Protein AF-A0A4U6LQY8-F1 (afdb_monomer_lite)

Structure (mmCIF, N/CA/C/O backbone):
data_AF-A0A4U6LQY8-F1
#
_entry.id   AF-A0A4U6LQY8-F1
#
loop_
_atom_site.group_PDB
_atom_site.id
_atom_site.type_symbol
_atom_site.label_atom_id
_atom_site.label_alt_id
_atom_site.label_comp_id
_atom_site.label_asym_id
_atom_site.label_entity_id
_atom_site.label_seq_id
_atom_site.pdbx_PDB_ins_code
_atom_site.Cartn_x
_atom_site.Cartn_y
_atom_site.Cartn_z
_atom_site.occupancy
_atom_site.B_iso_or_equiv
_atom_site.auth_seq_id
_atom_site.auth_comp_id
_atom_site.auth_asym_id
_atom_site.auth_atom_id
_atom_site.pdbx_PDB_model_num
ATOM 1 N N . GLN A 1 1 ? -9.308 13.801 17.742 1.00 66.94 1 GLN A N 1
ATOM 2 C CA . GLN A 1 1 ? -10.168 13.404 16.606 1.00 66.94 1 GLN A CA 1
ATOM 3 C C . GLN A 1 1 ? -11.461 12.808 17.149 1.00 66.94 1 GLN A C 1
ATOM 5 O O . GLN A 1 1 ? -11.451 12.361 18.291 1.00 66.94 1 GLN A O 1
ATOM 10 N N . LYS A 1 2 ? -12.564 12.850 16.390 1.00 90.94 2 LYS A N 1
ATOM 11 C CA . LYS A 1 2 ? -13.844 12.241 16.782 1.00 90.94 2 LYS A CA 1
ATOM 12 C C . LYS A 1 2 ? -14.025 10.939 15.984 1.00 90.94 2 LYS A C 1
ATOM 14 O O . LYS A 1 2 ? -13.948 11.027 14.762 1.00 90.94 2 LYS A O 1
ATOM 19 N N . PRO A 1 3 ? -14.243 9.783 16.634 1.00 93.69 3 PRO A N 1
ATOM 20 C CA . PRO A 1 3 ? -14.521 8.532 15.933 1.00 93.69 3 PRO A CA 1
ATOM 21 C C . PRO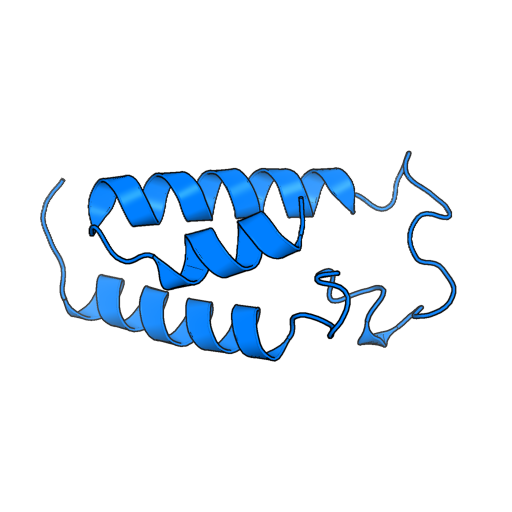 A 1 3 ? -15.787 8.623 15.073 1.00 93.69 3 PRO A C 1
ATOM 23 O O . PRO A 1 3 ? -16.780 9.224 15.496 1.00 93.69 3 PRO A O 1
ATOM 26 N N . ASP A 1 4 ? -15.741 8.004 13.897 1.00 98.00 4 ASP A N 1
ATOM 27 C CA . ASP A 1 4 ? -16.855 7.862 12.961 1.00 98.00 4 ASP A CA 1
ATOM 28 C C . ASP A 1 4 ? -16.817 6.444 12.378 1.00 98.00 4 ASP A C 1
ATOM 30 O O . ASP A 1 4 ? -15.886 6.082 11.659 1.00 98.00 4 ASP A O 1
ATOM 34 N N . ALA A 1 5 ? -17.818 5.638 12.734 1.00 97.44 5 ALA A N 1
ATOM 35 C CA . ALA A 1 5 ? -17.856 4.222 12.393 1.00 97.44 5 ALA A CA 1
ATOM 36 C C . ALA A 1 5 ? -18.021 3.971 10.886 1.00 97.44 5 ALA A C 1
ATOM 38 O O . ALA A 1 5 ? -17.465 3.004 10.372 1.00 97.44 5 ALA A O 1
ATOM 39 N N . GLU A 1 6 ? -18.738 4.837 10.164 1.00 98.25 6 GLU A N 1
ATOM 40 C CA . GLU A 1 6 ? -18.929 4.672 8.717 1.00 98.25 6 GLU A CA 1
ATOM 41 C C . GLU A 1 6 ? -17.659 5.052 7.952 1.00 98.25 6 GLU A C 1
ATOM 43 O O . GLU A 1 6 ? -17.285 4.389 6.980 1.00 98.25 6 GLU A O 1
ATOM 48 N N . LEU A 1 7 ? -16.945 6.079 8.424 1.00 98.25 7 LEU A N 1
ATOM 49 C CA . LEU A 1 7 ? -15.650 6.449 7.858 1.00 98.25 7 LEU A CA 1
ATOM 50 C C . LEU A 1 7 ? -14.602 5.358 8.103 1.00 98.25 7 LEU A C 1
ATOM 52 O O . LEU A 1 7 ? -13.861 5.001 7.189 1.00 98.25 7 LEU A O 1
ATOM 56 N N . GLU A 1 8 ? -14.556 4.807 9.317 1.00 98.25 8 GLU A N 1
ATOM 57 C CA . GLU A 1 8 ? -13.636 3.721 9.656 1.00 98.25 8 GLU A CA 1
ATOM 58 C C . GLU A 1 8 ? -13.937 2.454 8.848 1.00 98.25 8 GLU A C 1
ATOM 60 O O . GLU A 1 8 ? -13.015 1.851 8.308 1.00 98.25 8 GLU A O 1
ATOM 65 N N . LYS A 1 9 ? -15.217 2.107 8.667 1.00 98.38 9 LYS A N 1
ATOM 66 C CA . LYS A 1 9 ? -15.629 0.992 7.808 1.00 98.38 9 LYS A CA 1
ATOM 67 C C . LYS A 1 9 ? -15.212 1.205 6.351 1.00 98.38 9 LYS A C 1
ATOM 69 O O . LYS A 1 9 ? -14.696 0.292 5.720 1.00 98.38 9 LYS A O 1
ATOM 74 N N . THR A 1 10 ? -15.389 2.418 5.827 1.00 98.62 10 THR A N 1
ATOM 75 C CA . THR A 1 10 ? -14.936 2.755 4.468 1.00 98.62 10 THR A CA 1
ATOM 76 C C . THR A 1 10 ? -13.424 2.564 4.332 1.00 98.62 10 THR A C 1
ATOM 78 O O . THR A 1 10 ? -12.955 2.033 3.327 1.00 98.62 10 THR A O 1
ATOM 81 N N . ALA A 1 11 ? -12.654 2.973 5.345 1.00 98.56 11 ALA A N 1
ATOM 82 C CA . ALA A 1 11 ? -11.215 2.752 5.367 1.00 98.56 11 ALA A CA 1
ATOM 83 C C . ALA A 1 11 ? -10.870 1.256 5.420 1.00 98.56 11 ALA A C 1
ATOM 85 O O . ALA A 1 11 ? -10.037 0.820 4.633 1.00 98.56 11 ALA A O 1
ATOM 86 N N . ASP A 1 12 ? -11.526 0.469 6.277 1.00 98.62 12 ASP A N 1
ATOM 87 C CA . ASP A 1 12 ? -11.316 -0.983 6.365 1.00 98.62 12 ASP A CA 1
ATOM 88 C C . ASP A 1 12 ? -11.573 -1.681 5.016 1.00 98.62 12 ASP A C 1
ATOM 90 O O . ASP A 1 12 ? -10.739 -2.465 4.559 1.00 98.62 12 ASP A O 1
ATOM 94 N N . ASP A 1 13 ? -12.681 -1.352 4.343 1.00 98.75 13 ASP A N 1
ATOM 95 C CA . ASP A 1 13 ? -13.047 -1.934 3.046 1.00 98.75 13 ASP A CA 1
ATOM 96 C C . ASP A 1 13 ? -11.991 -1.608 1.967 1.00 98.75 13 ASP A C 1
ATOM 98 O O . ASP A 1 13 ? -11.592 -2.471 1.179 1.00 98.75 13 ASP A O 1
ATOM 102 N N . VAL A 1 14 ? -11.481 -0.370 1.950 1.00 98.75 14 VAL A N 1
ATOM 103 C CA . VAL A 1 14 ? -10.396 0.041 1.042 1.00 98.75 14 VAL A CA 1
ATOM 104 C C . VAL A 1 14 ? -9.080 -0.648 1.400 1.00 98.75 14 VAL A C 1
ATOM 106 O O . VAL A 1 14 ? -8.341 -1.049 0.503 1.00 98.75 14 VAL A O 1
ATOM 109 N N . ILE A 1 15 ? -8.775 -0.816 2.686 1.00 98.81 15 ILE A N 1
ATOM 110 C CA . ILE A 1 15 ? -7.561 -1.498 3.145 1.00 98.81 15 ILE A CA 1
ATOM 111 C C . ILE A 1 15 ? -7.552 -2.955 2.681 1.00 98.81 15 ILE A C 1
ATOM 113 O O . ILE A 1 15 ? -6.513 -3.425 2.218 1.00 98.81 15 ILE A O 1
ATOM 117 N N . GLU A 1 16 ? -8.684 -3.659 2.737 1.00 98.75 16 GLU A N 1
ATOM 118 C CA . GLU A 1 16 ? -8.762 -5.023 2.203 1.00 98.75 16 GLU A CA 1
ATOM 119 C C . GLU A 1 16 ? -8.608 -5.061 0.680 1.00 98.75 16 GLU A C 1
ATOM 121 O O . GLU A 1 16 ? -7.922 -5.944 0.162 1.00 98.75 16 GLU A O 1
ATOM 126 N N . LEU A 1 17 ? -9.148 -4.078 -0.048 1.00 98.69 17 LEU A N 1
ATOM 127 C CA . LEU A 1 17 ? -8.916 -3.960 -1.490 1.00 98.69 17 LEU A CA 1
ATOM 128 C C . LEU A 1 17 ? -7.428 -3.741 -1.814 1.00 98.69 17 LEU A C 1
ATOM 130 O O . LEU A 1 17 ? -6.892 -4.381 -2.718 1.00 98.69 17 LEU A O 1
ATOM 134 N N . VAL A 1 18 ? -6.749 -2.867 -1.066 1.00 98.56 18 VAL A N 1
ATOM 135 C CA . VAL A 1 18 ? -5.303 -2.628 -1.202 1.00 98.56 18 VAL A CA 1
ATOM 136 C C . VAL A 1 18 ? -4.522 -3.904 -0.886 1.00 98.56 18 VAL A C 1
ATOM 138 O O . VAL A 1 18 ? -3.636 -4.282 -1.648 1.00 98.56 18 VAL A O 1
ATOM 141 N N . ALA A 1 19 ? -4.872 -4.608 0.192 1.00 98.62 19 ALA A N 1
ATOM 142 C CA . ALA A 1 19 ? -4.213 -5.851 0.574 1.00 98.62 19 ALA A CA 1
ATOM 143 C C . ALA A 1 19 ? -4.388 -6.954 -0.482 1.00 98.62 19 ALA A C 1
ATOM 145 O O . ALA A 1 19 ? -3.439 -7.682 -0.763 1.00 98.62 19 ALA A O 1
ATOM 146 N N . ALA A 1 20 ? -5.571 -7.058 -1.093 1.00 98.50 20 ALA A N 1
ATOM 147 C CA . ALA A 1 20 ? -5.845 -8.005 -2.172 1.00 98.50 20 ALA A CA 1
ATOM 148 C C . ALA A 1 20 ? -5.096 -7.671 -3.475 1.00 98.50 20 ALA A C 1
ATOM 150 O O . ALA A 1 20 ? -4.833 -8.566 -4.274 1.00 98.50 20 ALA A O 1
ATOM 151 N N . ALA A 1 21 ? -4.743 -6.401 -3.692 1.00 98.31 21 ALA A N 1
ATOM 152 C CA . ALA A 1 21 ? -3.945 -5.962 -4.836 1.00 98.31 21 ALA A CA 1
ATOM 153 C C . ALA A 1 21 ? -2.428 -6.145 -4.633 1.00 98.31 21 ALA A C 1
ATOM 155 O O . ALA A 1 21 ? -1.668 -5.999 -5.592 1.00 98.31 21 ALA A O 1
ATOM 156 N N . GLN A 1 22 ? -1.970 -6.436 -3.408 1.00 98.69 22 GLN A N 1
ATOM 157 C CA . GLN A 1 22 ? -0.553 -6.641 -3.113 1.00 98.69 22 GLN A CA 1
ATOM 158 C C . GLN A 1 22 ? -0.047 -7.940 -3.748 1.00 98.69 22 GLN A C 1
ATOM 160 O O . GLN A 1 22 ? -0.631 -9.007 -3.564 1.00 98.69 22 GLN A O 1
ATOM 165 N N . CYS A 1 23 ? 1.078 -7.860 -4.456 1.00 98.19 23 CYS A N 1
ATOM 166 C CA . CYS A 1 23 ? 1.742 -9.030 -5.019 1.00 98.19 23 CYS A CA 1
ATOM 167 C C . CYS A 1 23 ? 2.291 -9.956 -3.913 1.00 98.19 23 CYS A C 1
ATOM 169 O O . CYS A 1 23 ? 2.474 -9.559 -2.757 1.00 98.19 23 CYS A O 1
ATOM 171 N N . GLU A 1 24 ? 2.575 -11.216 -4.256 1.00 97.75 24 GLU A N 1
ATOM 172 C CA . GLU A 1 24 ? 3.093 -12.209 -3.297 1.00 97.75 24 GLU A CA 1
ATOM 173 C C . GLU A 1 24 ? 4.431 -11.788 -2.667 1.00 97.75 24 GLU A C 1
ATOM 175 O O . GLU A 1 24 ? 4.656 -12.012 -1.476 1.00 97.75 24 GLU A O 1
ATOM 180 N N . ASP A 1 25 ? 5.273 -11.104 -3.441 1.00 97.81 25 ASP A N 1
ATOM 181 C CA . ASP A 1 25 ? 6.561 -10.538 -3.027 1.00 97.81 25 ASP A CA 1
ATOM 182 C C . ASP A 1 25 ? 6.437 -9.256 -2.184 1.00 97.81 25 ASP A C 1
ATOM 184 O O . ASP A 1 25 ? 7.445 -8.735 -1.721 1.00 97.81 25 ASP A O 1
ATOM 188 N N . GLY A 1 26 ? 5.216 -8.757 -1.963 1.00 98.19 26 GLY A N 1
ATOM 189 C CA . GLY A 1 26 ? 4.949 -7.529 -1.216 1.00 98.19 26 GLY A CA 1
ATOM 190 C C . GLY A 1 26 ? 4.854 -6.268 -2.077 1.00 98.19 26 GLY A C 1
ATOM 191 O O . GLY A 1 26 ? 4.398 -5.237 -1.575 1.00 98.19 26 GLY A O 1
ATOM 192 N N . TYR A 1 27 ? 5.189 -6.341 -3.371 1.00 98.44 27 TYR A N 1
ATOM 193 C CA . TYR A 1 27 ? 5.109 -5.204 -4.285 1.00 98.44 27 TYR A CA 1
ATOM 194 C C . TYR A 1 27 ? 3.674 -4.681 -4.421 1.00 98.44 27 TYR A C 1
ATOM 196 O O . TYR A 1 27 ? 2.719 -5.454 -4.555 1.00 98.44 27 TYR A O 1
ATOM 204 N N . LEU A 1 28 ? 3.517 -3.354 -4.423 1.00 98.31 28 LEU A N 1
ATOM 205 C CA . LEU A 1 28 ? 2.220 -2.704 -4.584 1.00 98.31 28 LEU A CA 1
ATOM 206 C C . LEU A 1 28 ? 2.342 -1.396 -5.367 1.00 98.31 28 LEU A C 1
ATOM 208 O O . LEU A 1 28 ? 2.711 -0.348 -4.842 1.00 98.31 28 LEU A O 1
ATOM 212 N N . ASN A 1 29 ? 1.981 -1.465 -6.644 1.00 98.50 29 ASN A N 1
ATOM 213 C CA . ASN A 1 29 ? 1.770 -0.314 -7.511 1.00 98.50 29 ASN A CA 1
ATOM 214 C C . ASN A 1 29 ? 0.845 -0.740 -8.655 1.00 98.50 29 ASN A C 1
ATOM 216 O O . ASN A 1 29 ? 1.145 -1.691 -9.376 1.00 98.50 29 ASN A O 1
ATOM 220 N N . THR A 1 30 ? -0.287 -0.062 -8.839 1.00 97.75 30 THR A N 1
ATOM 221 C CA . THR A 1 30 ? -1.304 -0.490 -9.813 1.00 97.75 30 THR A CA 1
ATOM 222 C C . THR A 1 30 ? -0.812 -0.410 -11.260 1.00 97.75 30 THR A C 1
ATOM 224 O O . THR A 1 30 ? -1.102 -1.309 -12.050 1.00 97.75 30 THR A O 1
ATOM 227 N N . TYR A 1 31 ? -0.018 0.608 -11.612 1.00 98.25 31 TYR A N 1
ATOM 228 C CA . TYR A 1 31 ? 0.502 0.798 -12.970 1.00 98.25 31 TYR A CA 1
ATOM 229 C C . TYR A 1 31 ? 1.401 -0.368 -13.394 1.00 98.25 31 TYR A C 1
ATOM 231 O O . TYR A 1 31 ? 1.168 -0.998 -14.426 1.00 98.25 31 TYR A O 1
ATOM 239 N N . PHE A 1 32 ? 2.371 -0.708 -12.551 1.00 98.31 32 PHE A N 1
ATOM 240 C CA . PHE A 1 32 ? 3.311 -1.809 -12.775 1.00 98.31 32 PHE A CA 1
ATOM 241 C C . PHE A 1 32 ? 2.767 -3.174 -12.331 1.00 98.31 32 PHE A C 1
ATOM 243 O O . PHE A 1 32 ? 3.490 -4.162 -12.318 1.00 98.31 32 PHE A O 1
ATOM 250 N N . THR A 1 33 ? 1.494 -3.257 -11.948 1.00 97.62 33 THR A N 1
ATOM 251 C CA . THR A 1 33 ? 0.802 -4.545 -11.789 1.00 97.62 33 THR A CA 1
ATOM 252 C C . THR A 1 33 ? -0.048 -4.846 -13.019 1.00 97.62 33 THR A C 1
ATOM 254 O O . THR A 1 33 ? -0.087 -5.982 -13.476 1.00 97.62 33 THR A O 1
ATOM 257 N N . VAL A 1 34 ? -0.709 -3.831 -13.585 1.00 97.69 34 VAL A N 1
ATOM 258 C CA . VAL A 1 34 ? -1.698 -4.019 -14.658 1.00 97.69 34 VAL A CA 1
ATOM 259 C C . VAL A 1 34 ? -1.148 -3.679 -16.040 1.00 97.69 34 VAL A C 1
ATOM 261 O O . VAL A 1 34 ? -1.414 -4.401 -16.996 1.00 97.69 34 VAL A O 1
ATOM 264 N N . LYS A 1 35 ? -0.429 -2.559 -16.178 1.00 97.81 35 LYS A N 1
ATOM 265 C CA . LYS A 1 35 ? -0.065 -2.001 -17.488 1.00 97.81 35 LYS A CA 1
ATOM 266 C C . LYS A 1 35 ? 1.347 -2.374 -17.930 1.00 97.81 35 LYS A C 1
ATOM 268 O O . LYS A 1 35 ? 1.539 -2.642 -19.110 1.00 97.81 35 LYS A O 1
ATOM 273 N N . ALA A 1 36 ? 2.311 -2.361 -17.013 1.00 97.50 36 ALA A N 1
ATOM 274 C CA . ALA A 1 36 ? 3.722 -2.590 -17.330 1.00 97.50 36 ALA A CA 1
ATOM 275 C C . ALA A 1 36 ? 4.405 -3.489 -16.275 1.00 97.50 36 ALA A C 1
ATOM 277 O O . ALA A 1 36 ? 5.278 -3.022 -15.548 1.00 97.50 36 ALA A O 1
ATOM 278 N N . PRO A 1 37 ? 3.992 -4.763 -16.130 1.00 96.75 37 PRO A N 1
ATOM 279 C CA . PRO A 1 37 ? 4.483 -5.646 -15.067 1.00 96.75 37 PRO A CA 1
ATOM 280 C C . PRO A 1 37 ? 5.991 -5.898 -15.091 1.00 96.75 37 PRO A C 1
ATOM 282 O O . PRO A 1 37 ? 6.596 -6.048 -14.031 1.00 96.75 37 PRO A O 1
ATOM 285 N N . ASP A 1 38 ? 6.596 -5.876 -16.276 1.00 97.50 38 ASP A N 1
ATOM 286 C CA . ASP A 1 38 ? 8.026 -6.134 -16.460 1.00 97.50 38 ASP A CA 1
ATOM 287 C C . ASP A 1 38 ? 8.901 -4.880 -16.264 1.00 97.50 38 ASP A C 1
ATOM 289 O O . ASP A 1 38 ? 10.123 -4.957 -16.359 1.00 97.50 38 ASP A O 1
ATOM 293 N N . GLU A 1 39 ? 8.298 -3.717 -15.984 1.00 97.62 39 GLU A N 1
ATOM 294 C CA . GLU A 1 39 ? 9.000 -2.427 -15.885 1.00 97.62 39 GLU A CA 1
ATOM 295 C C . GLU A 1 39 ? 9.164 -1.918 -14.442 1.00 97.62 39 GLU A C 1
ATOM 297 O O . GLU A 1 39 ? 9.589 -0.775 -14.239 1.00 97.62 39 GLU A O 1
ATOM 302 N N . ARG A 1 40 ? 8.867 -2.749 -13.431 1.00 97.12 40 ARG A N 1
ATOM 303 C CA . ARG A 1 40 ? 9.058 -2.401 -12.010 1.00 97.12 40 ARG A CA 1
ATOM 304 C C . ARG A 1 40 ? 10.479 -1.901 -11.768 1.00 97.12 40 ARG A C 1
ATOM 306 O O . ARG A 1 40 ? 11.444 -2.539 -12.190 1.00 97.12 40 ARG A O 1
ATOM 313 N N . TRP A 1 41 ? 10.610 -0.787 -11.058 1.00 97.00 41 TRP A N 1
ATOM 314 C CA . TRP A 1 41 ? 11.889 -0.206 -10.641 1.00 97.00 41 TRP A CA 1
ATOM 315 C C . TRP A 1 41 ? 12.822 0.237 -11.774 1.00 97.00 41 TRP A C 1
ATOM 317 O O . TRP A 1 41 ? 13.985 0.555 -11.524 1.00 97.00 41 TRP A O 1
ATOM 327 N N . THR A 1 42 ? 12.346 0.291 -13.019 1.00 97.62 42 THR A N 1
ATOM 328 C CA . THR A 1 42 ? 13.188 0.673 -14.165 1.00 97.62 42 THR A CA 1
ATOM 329 C C . THR A 1 42 ? 13.361 2.188 -14.301 1.00 97.62 42 THR A C 1
ATOM 331 O O . THR A 1 42 ? 14.346 2.640 -14.885 1.00 97.62 42 THR A O 1
ATOM 334 N N . ASN A 1 43 ? 12.449 2.987 -13.733 1.00 95.50 43 ASN A N 1
ATOM 335 C CA . ASN A 1 43 ? 12.498 4.450 -13.780 1.00 95.50 43 ASN A CA 1
ATOM 336 C C . ASN A 1 43 ? 12.083 5.087 -12.443 1.00 95.50 43 ASN A C 1
ATOM 338 O O . ASN A 1 43 ? 10.999 5.653 -12.288 1.00 95.50 43 ASN A O 1
ATOM 342 N N . LEU A 1 44 ? 12.997 5.036 -11.474 1.00 95.25 44 LEU A N 1
ATOM 343 C CA . LEU A 1 44 ? 12.792 5.624 -10.146 1.00 95.25 44 LEU A CA 1
ATOM 344 C C . LEU A 1 44 ? 12.670 7.157 -10.155 1.00 95.25 44 LEU A C 1
ATOM 346 O O . LEU A 1 44 ? 12.151 7.717 -9.193 1.00 95.25 44 LEU A O 1
ATOM 350 N N . ALA A 1 45 ? 13.144 7.833 -11.206 1.00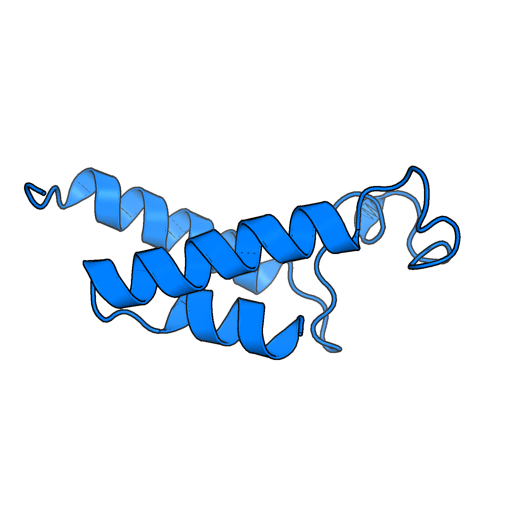 94.38 45 ALA A N 1
ATOM 351 C CA . ALA A 1 45 ? 13.120 9.292 -11.289 1.00 94.38 45 ALA A CA 1
ATOM 352 C C . ALA A 1 45 ? 11.702 9.838 -11.521 1.00 94.38 45 ALA A C 1
ATOM 354 O O . ALA A 1 45 ? 11.322 10.827 -10.902 1.00 94.38 45 ALA A O 1
ATOM 355 N N . GLU A 1 46 ? 10.913 9.177 -12.373 1.00 93.81 46 GLU A N 1
ATOM 356 C CA . GLU A 1 46 ? 9.643 9.730 -12.866 1.00 93.81 46 GLU A CA 1
ATOM 357 C C . GLU A 1 46 ? 8.421 8.874 -12.517 1.00 93.81 46 GLU A C 1
ATOM 359 O O . GLU A 1 46 ? 7.297 9.375 -12.501 1.00 93.81 46 GLU A O 1
ATOM 364 N N . CYS A 1 47 ? 8.587 7.581 -12.227 1.00 94.56 47 CYS A N 1
ATOM 365 C CA . CYS A 1 47 ? 7.442 6.673 -12.103 1.00 94.56 47 CYS A CA 1
ATOM 366 C C . CYS A 1 47 ? 6.860 6.559 -10.688 1.00 94.56 47 CYS A C 1
ATOM 368 O O . CYS A 1 47 ? 5.897 5.821 -10.487 1.00 94.56 47 CYS A O 1
ATOM 370 N N . HIS A 1 48 ? 7.397 7.317 -9.724 1.00 97.44 48 HIS A N 1
ATOM 371 C CA . HIS A 1 48 ? 6.808 7.526 -8.396 1.00 97.44 48 HIS A CA 1
ATOM 372 C C . HIS A 1 48 ? 6.531 6.240 -7.590 1.00 97.44 48 HIS A C 1
ATOM 374 O O . HIS A 1 48 ? 5.744 6.270 -6.648 1.00 97.44 48 HIS A O 1
ATOM 380 N N . GLU A 1 49 ? 7.193 5.117 -7.887 1.00 98.06 49 GLU A N 1
ATOM 381 C CA . GLU A 1 49 ? 6.958 3.857 -7.166 1.00 98.06 49 GLU A CA 1
ATOM 382 C C . GLU A 1 49 ? 7.264 4.001 -5.667 1.00 98.06 49 GLU A C 1
ATOM 384 O O . GLU A 1 49 ? 6.407 3.717 -4.829 1.00 98.06 49 GLU A O 1
ATOM 389 N N . LEU A 1 50 ? 8.441 4.542 -5.327 1.00 97.69 50 LEU A N 1
ATOM 390 C CA . LEU A 1 50 ? 8.835 4.798 -3.935 1.00 97.69 50 LEU A CA 1
ATOM 391 C C . LEU A 1 50 ? 8.033 5.936 -3.289 1.00 97.69 50 LEU A C 1
ATOM 393 O O . LEU A 1 50 ? 7.797 5.917 -2.085 1.00 97.69 50 LEU A O 1
ATOM 397 N N . TYR A 1 51 ? 7.584 6.911 -4.082 1.00 98.31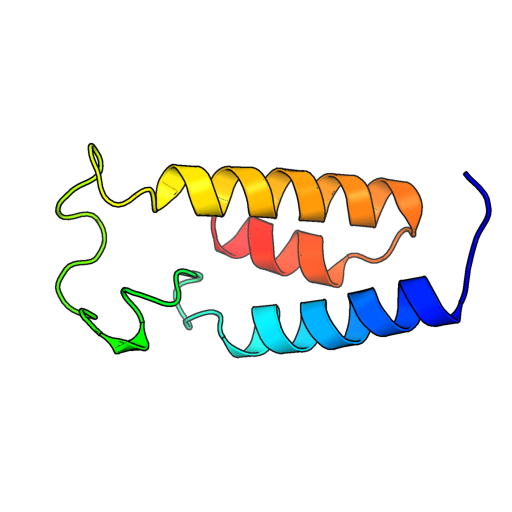 51 TYR A N 1
ATOM 398 C CA . TYR A 1 51 ? 6.728 7.999 -3.608 1.00 98.31 51 TYR A CA 1
ATOM 399 C C . TYR A 1 51 ? 5.351 7.475 -3.172 1.00 98.31 51 TYR A C 1
ATOM 401 O O . TYR A 1 51 ? 4.902 7.746 -2.058 1.00 98.31 51 TYR A O 1
ATOM 409 N N . CYS A 1 52 ? 4.707 6.661 -4.014 1.00 98.31 52 CYS A N 1
ATOM 410 C CA . CYS A 1 52 ? 3.435 6.020 -3.693 1.00 98.31 52 CYS A CA 1
ATOM 411 C C . CYS A 1 52 ? 3.570 5.068 -2.497 1.00 98.31 52 CYS A C 1
ATOM 413 O O . CYS A 1 52 ? 2.708 5.075 -1.618 1.00 98.31 52 CYS A O 1
ATOM 415 N N . ALA A 1 53 ? 4.661 4.294 -2.432 1.00 98.25 53 ALA A N 1
ATOM 416 C CA . ALA A 1 53 ? 4.954 3.437 -1.286 1.00 98.25 53 ALA A CA 1
ATOM 417 C C . ALA A 1 53 ? 5.097 4.252 0.009 1.00 98.25 53 ALA A C 1
ATOM 419 O O . ALA A 1 53 ? 4.482 3.910 1.017 1.00 98.25 53 ALA A O 1
ATOM 420 N N . GLY A 1 54 ? 5.838 5.364 -0.032 1.00 98.38 54 GLY A N 1
ATOM 421 C CA . GLY A 1 54 ? 6.018 6.270 1.103 1.00 98.38 54 GLY A CA 1
ATOM 422 C C . GLY A 1 54 ? 4.694 6.802 1.649 1.00 98.38 54 GLY A C 1
ATOM 423 O O . GLY A 1 54 ? 4.426 6.664 2.840 1.00 98.38 54 GLY A O 1
ATOM 424 N N . HIS A 1 55 ? 3.819 7.315 0.781 1.00 98.75 55 HIS A N 1
ATOM 425 C CA . HIS A 1 55 ? 2.502 7.794 1.210 1.00 98.75 55 HIS A CA 1
ATOM 426 C C . HIS A 1 55 ? 1.614 6.690 1.785 1.00 98.75 55 HIS A C 1
ATOM 428 O O . HIS A 1 55 ? 0.872 6.928 2.742 1.00 98.75 55 HIS A O 1
ATOM 434 N N . LEU A 1 56 ? 1.696 5.471 1.248 1.00 98.62 56 LEU A N 1
ATOM 435 C CA . LEU A 1 56 ? 0.955 4.354 1.818 1.00 98.62 56 LEU A CA 1
ATOM 436 C C . LEU A 1 56 ? 1.508 3.962 3.195 1.00 98.62 56 LEU A C 1
ATOM 438 O O . LEU A 1 56 ? 0.719 3.698 4.100 1.00 98.62 56 LEU A O 1
ATOM 442 N N . ILE A 1 57 ? 2.832 3.987 3.387 1.00 98.81 57 ILE A N 1
ATOM 443 C CA . ILE A 1 57 ? 3.481 3.762 4.689 1.00 98.81 57 ILE A CA 1
ATOM 444 C C . ILE A 1 57 ? 3.012 4.801 5.713 1.00 98.81 57 ILE A C 1
ATOM 446 O O . ILE A 1 57 ? 2.617 4.424 6.818 1.00 98.81 57 ILE A O 1
ATOM 450 N N . GLU A 1 58 ? 2.990 6.088 5.353 1.00 98.81 58 GLU A N 1
ATOM 451 C CA . GLU A 1 58 ? 2.462 7.151 6.220 1.00 98.81 58 GLU A CA 1
ATOM 452 C C . GLU A 1 58 ? 1.012 6.862 6.633 1.00 98.81 58 GLU A C 1
ATOM 454 O O . GLU A 1 58 ? 0.680 6.925 7.820 1.00 98.81 58 GLU A O 1
ATOM 459 N N . ALA A 1 59 ? 0.164 6.468 5.676 1.00 98.62 59 ALA A N 1
ATOM 460 C CA . ALA A 1 59 ? -1.222 6.095 5.942 1.00 98.62 59 ALA A CA 1
ATOM 461 C C . ALA A 1 59 ? -1.330 4.867 6.8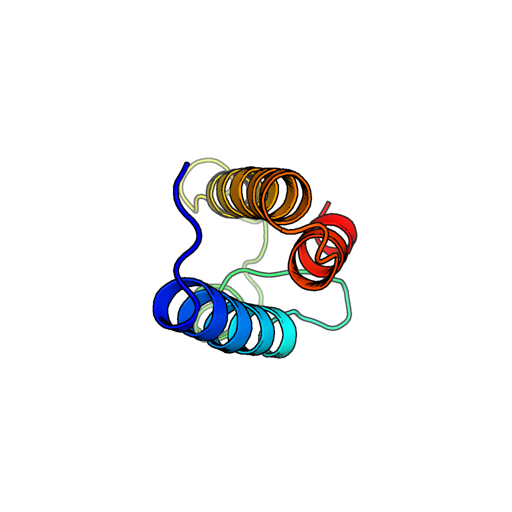62 1.00 98.62 59 ALA A C 1
ATOM 463 O O . ALA A 1 59 ? -2.129 4.875 7.797 1.00 98.62 59 ALA A O 1
ATOM 464 N N . GLY A 1 60 ? -0.511 3.833 6.651 1.00 98.62 60 GLY A N 1
ATOM 465 C CA . GLY A 1 60 ? -0.492 2.621 7.475 1.00 98.62 60 GLY A CA 1
ATOM 466 C C . GLY A 1 60 ? -0.091 2.885 8.922 1.00 98.62 60 GLY A C 1
ATOM 467 O O . GLY A 1 60 ? -0.752 2.403 9.846 1.00 98.62 60 GLY A O 1
ATOM 468 N N . VAL A 1 61 ? 0.941 3.703 9.134 1.00 98.69 61 VAL A N 1
ATOM 469 C CA . VAL A 1 61 ? 1.370 4.121 10.475 1.00 98.69 61 VAL A CA 1
ATOM 470 C C . VAL A 1 61 ? 0.288 4.968 11.146 1.00 98.69 61 VAL A C 1
ATOM 472 O O . VAL A 1 61 ? -0.073 4.692 12.292 1.00 98.69 61 VAL A O 1
ATOM 475 N N . ALA A 1 62 ? -0.268 5.958 10.442 1.00 98.50 62 ALA A N 1
ATOM 476 C CA . ALA A 1 62 ? -1.301 6.835 10.986 1.00 98.50 62 ALA A CA 1
ATOM 477 C C . ALA A 1 62 ? -2.588 6.071 11.335 1.00 98.50 62 ALA A C 1
ATOM 479 O O . ALA A 1 62 ? -3.153 6.277 12.410 1.00 98.50 62 ALA A O 1
ATOM 480 N N . PHE A 1 63 ? -3.032 5.152 10.473 1.00 98.38 63 PHE A N 1
ATOM 481 C CA . PHE A 1 63 ? -4.233 4.352 10.709 1.00 98.38 63 PHE A CA 1
ATOM 482 C C . PHE A 1 63 ? -4.071 3.430 11.921 1.00 98.38 63 PHE A C 1
ATOM 484 O O . PHE A 1 63 ? -4.978 3.346 12.753 1.00 98.38 63 PHE A O 1
ATOM 491 N N . PHE A 1 64 ? -2.896 2.809 12.083 1.00 98.50 64 PHE A N 1
ATOM 492 C CA . PHE A 1 64 ? -2.580 2.021 13.274 1.00 98.50 64 PHE A CA 1
ATOM 493 C C . PHE A 1 64 ? -2.572 2.880 14.543 1.00 98.50 64 PHE A C 1
ATOM 495 O O . PHE A 1 64 ? -3.168 2.491 15.545 1.00 98.50 64 PHE A O 1
ATOM 502 N N . GLN A 1 65 ? -1.952 4.062 14.511 1.00 98.25 65 GLN A N 1
ATOM 503 C CA . GLN A 1 65 ? -1.939 4.973 15.662 1.00 98.25 65 GLN A CA 1
ATOM 504 C C . GLN A 1 65 ? -3.340 5.483 16.031 1.00 98.25 65 GLN A C 1
ATOM 506 O O . GLN A 1 65 ? -3.622 5.679 17.211 1.00 98.25 65 GLN A O 1
ATOM 511 N N . ALA A 1 66 ? -4.216 5.693 15.044 1.00 97.31 66 ALA A N 1
ATOM 512 C CA . ALA A 1 66 ? -5.563 6.216 15.256 1.00 97.31 66 ALA A CA 1
ATOM 513 C C . ALA A 1 66 ? -6.572 5.157 15.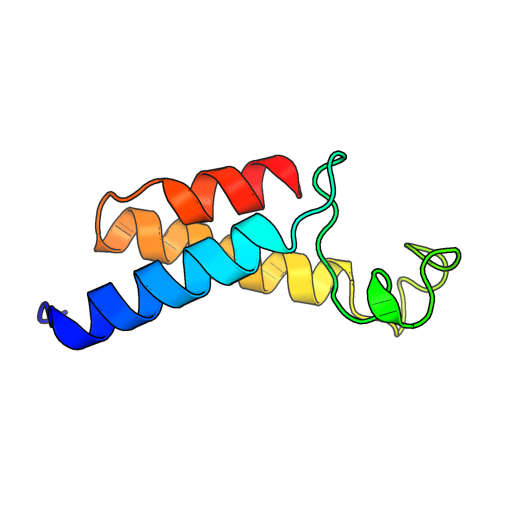735 1.00 97.31 66 ALA A C 1
ATOM 515 O O . ALA A 1 66 ? -7.436 5.476 16.549 1.00 97.31 66 ALA A O 1
ATOM 516 N N . THR A 1 67 ? -6.477 3.917 15.239 1.00 97.38 67 THR A N 1
ATOM 517 C CA . THR A 1 67 ? -7.502 2.868 15.444 1.00 97.38 67 THR A CA 1
ATOM 518 C C . THR A 1 67 ? -7.000 1.638 16.205 1.00 97.38 67 THR A C 1
ATOM 520 O O . THR A 1 67 ? -7.795 0.836 16.686 1.00 97.38 67 THR A O 1
ATOM 523 N N . GLY A 1 68 ? -5.681 1.437 16.289 1.00 98.00 68 GLY A N 1
ATOM 524 C CA . GLY A 1 68 ? -5.055 0.206 16.784 1.00 98.00 68 GLY A CA 1
ATOM 525 C C . GLY A 1 68 ? -5.085 -0.968 15.795 1.00 98.00 68 GLY A C 1
ATOM 526 O O . GLY A 1 68 ? -4.466 -2.003 16.060 1.00 98.00 68 GLY A O 1
ATOM 527 N N . LYS A 1 69 ? -5.760 -0.838 14.644 1.00 98.50 69 LYS A N 1
ATOM 528 C CA . LYS A 1 69 ? -5.852 -1.901 13.635 1.00 98.50 69 LYS A CA 1
ATOM 529 C C . LYS A 1 69 ? -4.549 -2.036 12.858 1.00 98.50 69 LYS A C 1
ATOM 531 O O . LYS A 1 69 ? -3.961 -1.058 12.406 1.00 98.50 69 LYS A O 1
ATOM 536 N N . ARG A 1 70 ? -4.104 -3.280 12.677 1.00 98.62 70 ARG A N 1
ATOM 537 C CA . ARG A 1 70 ? -2.780 -3.600 12.118 1.00 98.62 70 ARG A CA 1
ATOM 538 C C . ARG A 1 70 ? -2.777 -3.909 10.629 1.00 98.62 70 ARG A C 1
ATOM 540 O O . ARG A 1 70 ? -1.709 -3.961 10.038 1.00 98.62 70 ARG A O 1
ATOM 547 N N . ARG A 1 71 ? -3.946 -4.094 10.017 1.00 98.56 71 ARG A N 1
ATOM 548 C CA . ARG A 1 71 ? -4.049 -4.642 8.663 1.00 98.56 71 ARG A CA 1
ATOM 549 C C . ARG A 1 71 ? -3.275 -3.836 7.619 1.00 98.56 71 ARG A C 1
ATOM 551 O O . ARG A 1 71 ? -2.445 -4.397 6.913 1.00 98.56 71 ARG A O 1
ATOM 558 N N . LEU A 1 72 ? -3.496 -2.521 7.559 1.00 98.75 72 LEU A N 1
ATOM 559 C CA . LEU A 1 72 ? -2.756 -1.658 6.635 1.00 98.75 72 LEU A CA 1
ATOM 560 C C . LEU A 1 72 ? -1.268 -1.575 7.002 1.00 98.75 72 LEU A C 1
ATOM 562 O O . LEU A 1 72 ? -0.426 -1.542 6.111 1.00 98.75 72 LEU A O 1
ATOM 566 N N . LEU A 1 73 ? -0.936 -1.598 8.299 1.00 98.75 73 LEU A N 1
ATOM 567 C CA . LEU A 1 73 ? 0.453 -1.617 8.763 1.00 98.75 73 LEU A CA 1
ATOM 568 C C . LEU A 1 73 ? 1.196 -2.874 8.272 1.00 98.75 73 LEU A C 1
ATOM 570 O O . LEU A 1 73 ? 2.330 -2.786 7.821 1.00 98.75 73 LEU A O 1
ATOM 574 N N . GLU A 1 74 ? 0.550 -4.038 8.306 1.00 98.75 74 GLU A N 1
ATOM 575 C CA . GLU A 1 74 ? 1.113 -5.297 7.803 1.00 98.75 74 GLU A CA 1
ATOM 576 C C . GLU A 1 74 ? 1.335 -5.265 6.287 1.00 98.75 74 GLU A C 1
ATOM 578 O O . GLU A 1 74 ? 2.381 -5.716 5.819 1.00 98.75 74 GLU A O 1
ATOM 583 N N . VAL A 1 75 ? 0.400 -4.682 5.526 1.00 98.75 75 VAL A N 1
ATOM 584 C CA . VAL A 1 75 ? 0.555 -4.476 4.076 1.00 98.75 75 VAL A CA 1
ATOM 585 C C . VAL A 1 75 ? 1.796 -3.635 3.786 1.00 98.75 75 VAL A C 1
ATOM 587 O O . VAL A 1 75 ? 2.636 -4.042 2.985 1.00 98.75 75 VAL A O 1
ATOM 590 N N . VAL A 1 76 ? 1.957 -2.495 4.461 1.00 98.56 76 VAL A N 1
ATOM 591 C CA . VAL A 1 76 ? 3.087 -1.592 4.189 1.00 98.56 76 VAL A CA 1
ATOM 592 C C . VAL A 1 76 ? 4.417 -2.131 4.713 1.00 98.56 76 VAL A C 1
ATOM 594 O O . VAL A 1 76 ? 5.448 -1.856 4.114 1.00 98.56 76 VAL A O 1
ATOM 597 N N . CYS A 1 77 ? 4.415 -2.958 5.764 1.00 98.62 77 CYS A N 1
ATOM 598 C CA . CYS A 1 77 ? 5.616 -3.667 6.209 1.00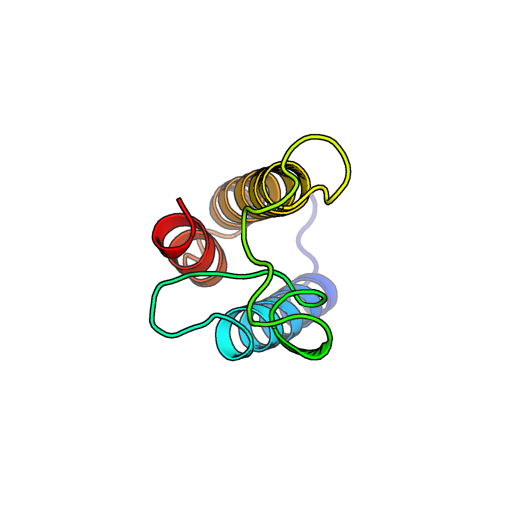 98.62 77 CYS A CA 1
ATOM 599 C C . CYS A 1 77 ? 6.087 -4.734 5.214 1.00 98.62 77 CYS A C 1
ATOM 601 O O . CYS A 1 77 ? 7.276 -5.009 5.173 1.00 98.62 77 CYS A O 1
ATOM 603 N N . ARG A 1 78 ? 5.187 -5.349 4.434 1.00 98.44 78 ARG A N 1
ATOM 604 C CA . ARG A 1 78 ? 5.581 -6.266 3.348 1.00 98.44 78 ARG A CA 1
ATOM 605 C C . ARG A 1 78 ? 6.117 -5.534 2.118 1.00 98.44 78 ARG A C 1
ATOM 607 O O . ARG A 1 78 ? 6.816 -6.148 1.326 1.00 98.44 78 ARG A O 1
ATOM 614 N N . LEU A 1 79 ? 5.744 -4.267 1.946 1.00 96.38 79 LEU A N 1
ATOM 615 C CA . LEU A 1 79 ? 6.201 -3.421 0.843 1.00 96.38 79 LEU A CA 1
ATOM 616 C C . LEU A 1 79 ? 7.599 -2.820 1.090 1.00 96.38 79 LEU A C 1
ATOM 618 O O . LEU A 1 79 ? 8.288 -2.512 0.120 1.00 96.38 79 LEU A O 1
ATOM 622 N N . ALA A 1 80 ? 7.969 -2.606 2.357 1.00 89.12 80 ALA A N 1
ATOM 623 C CA . ALA A 1 80 ? 9.217 -1.966 2.789 1.00 89.12 80 ALA A CA 1
ATOM 624 C C . ALA A 1 80 ? 10.410 -2.933 2.813 1.00 89.12 80 ALA A C 1
ATOM 626 O O . ALA A 1 80 ? 11.516 -2.484 2.434 1.00 89.12 80 ALA A O 1
#

Secondary structure (DSSP, 8-state):
----HHHHHHHHHHHHHHHHHS-TTS---SHHHHT-GGGTTS-TTTS-HHHHHHHHHHHHHHHHHHH---HHHHHHHHH-

Radius of gyration: 13.77 Å; chains: 1; bounding box: 32×26×34 Å

pLDDT: mean 97.34, std 3.8, range [66.94, 98.81]

Foldseek 3Di:
DDDDPVVVVVVVVVLVVQLVQADPQLQGDPCCSPPNVPCPPVCPPPPCRVVVLVVLCVVQVVSCVVPVDNSSVVSSVSND

Sequence (80 aa):
QKPDAELEKTADDVIELVAAAQCEDGYLNTYFTVKAPDERWTNLAECHELYCAGHLIEAGVAFFQATGKRRLLEVVCRLA